Protein AF-L7JYZ4-F1 (afdb_monomer_lite)

Structure (mmCIF, N/CA/C/O backbone):
data_AF-L7JYZ4-F1
#
_entry.id   AF-L7JYZ4-F1
#
loop_
_atom_site.group_PDB
_atom_site.id
_atom_site.type_symbol
_atom_site.label_atom_id
_atom_site.label_alt_id
_atom_site.label_comp_id
_atom_site.label_asym_id
_atom_site.label_entity_id
_atom_site.label_seq_id
_atom_site.pdbx_PDB_ins_code
_atom_site.Cartn_x
_atom_site.Cartn_y
_atom_site.Cartn_z
_atom_site.occupancy
_atom_site.B_iso_or_equiv
_atom_site.auth_seq_id
_atom_site.auth_comp_id
_atom_site.auth_asym_id
_atom_site.auth_atom_id
_atom_site.pdbx_PDB_model_num
ATOM 1 N N . MET A 1 1 ? 35.054 7.954 -47.594 1.00 38.25 1 MET A N 1
ATOM 2 C CA . MET A 1 1 ? 33.651 7.905 -47.131 1.00 38.25 1 MET A CA 1
ATOM 3 C C . MET A 1 1 ? 33.569 6.946 -45.942 1.00 38.25 1 MET A C 1
ATOM 5 O O . MET A 1 1 ? 32.974 5.885 -46.012 1.00 38.25 1 MET A O 1
ATOM 9 N N . ILE A 1 2 ? 34.299 7.275 -44.877 1.00 41.09 2 ILE A N 1
ATOM 10 C CA . ILE A 1 2 ? 34.438 6.485 -43.649 1.00 41.09 2 ILE A CA 1
ATOM 11 C C . ILE A 1 2 ? 34.259 7.532 -42.555 1.00 41.09 2 ILE A C 1
ATOM 13 O O . ILE A 1 2 ? 35.159 8.353 -42.428 1.00 41.09 2 ILE A O 1
ATOM 17 N N . SER A 1 3 ? 33.086 7.596 -41.907 1.00 40.44 3 SER A N 1
ATOM 18 C CA . SER A 1 3 ? 32.804 8.327 -40.642 1.00 40.44 3 SER A CA 1
ATOM 19 C C . SER A 1 3 ? 31.303 8.673 -40.456 1.00 40.44 3 SER A C 1
ATOM 21 O O . SER A 1 3 ? 30.973 9.756 -39.982 1.00 40.44 3 SER A O 1
ATOM 23 N N . GLU A 1 4 ? 30.361 7.786 -40.793 1.00 40.69 4 GLU A N 1
ATOM 24 C CA . GLU A 1 4 ? 28.953 7.958 -40.349 1.00 40.69 4 GLU A CA 1
ATOM 25 C C . GLU A 1 4 ? 28.482 6.867 -39.376 1.00 40.69 4 GLU A C 1
ATOM 27 O O . GLU A 1 4 ? 27.467 7.034 -38.708 1.00 40.69 4 GLU A O 1
ATOM 32 N N . LEU A 1 5 ? 29.240 5.774 -39.223 1.00 40.31 5 LEU A N 1
ATOM 33 C CA . LEU A 1 5 ? 28.735 4.556 -38.575 1.00 40.31 5 LEU A CA 1
ATOM 34 C C . LEU A 1 5 ? 29.234 4.281 -37.153 1.00 40.31 5 LEU A C 1
ATOM 36 O O . LEU A 1 5 ? 28.748 3.345 -36.536 1.00 40.31 5 LEU A O 1
ATOM 40 N N . ASN A 1 6 ? 30.140 5.078 -36.582 1.00 43.06 6 ASN A N 1
ATOM 41 C CA . ASN A 1 6 ? 30.671 4.782 -35.248 1.00 43.06 6 ASN A CA 1
ATOM 42 C C . ASN A 1 6 ? 30.600 5.975 -34.311 1.00 43.06 6 ASN A C 1
ATOM 44 O O . ASN A 1 6 ? 31.590 6.654 -34.060 1.00 43.06 6 ASN A O 1
ATOM 48 N N . ASN A 1 7 ? 29.431 6.169 -33.708 1.00 50.78 7 ASN A N 1
ATOM 49 C CA . ASN A 1 7 ? 29.342 6.929 -32.470 1.00 50.78 7 ASN A CA 1
ATOM 50 C C . ASN A 1 7 ? 29.234 5.952 -31.288 1.00 50.78 7 ASN A C 1
ATOM 52 O O . ASN A 1 7 ? 28.203 5.868 -30.624 1.00 50.78 7 ASN A O 1
ATOM 56 N N . TRP A 1 8 ? 30.312 5.189 -31.043 1.00 50.12 8 TRP A N 1
ATOM 57 C CA . TRP A 1 8 ? 30.427 4.240 -29.913 1.00 50.12 8 TRP A CA 1
ATOM 58 C C . TRP A 1 8 ? 30.253 4.936 -28.559 1.00 50.12 8 TRP A C 1
ATOM 60 O O . TRP A 1 8 ? 29.928 4.299 -27.564 1.00 50.12 8 TRP A O 1
ATOM 70 N N . GLN A 1 9 ? 30.457 6.255 -28.532 1.00 51.53 9 GLN A N 1
ATOM 71 C CA . GLN A 1 9 ? 30.245 7.104 -27.366 1.00 51.53 9 GLN A CA 1
ATOM 72 C C . GLN A 1 9 ? 28.768 7.458 -27.132 1.00 51.53 9 GLN A C 1
ATOM 74 O O . GLN A 1 9 ? 28.415 7.784 -26.005 1.00 51.53 9 GLN A O 1
ATOM 79 N N . LYS A 1 10 ? 27.904 7.406 -28.161 1.00 56.78 10 LYS A N 1
ATOM 80 C CA . LYS A 1 10 ? 26.485 7.794 -28.043 1.00 56.78 10 LYS A CA 1
ATOM 81 C C . LYS A 1 10 ? 25.537 6.613 -27.864 1.00 56.78 10 LYS A C 1
ATOM 83 O O . LYS A 1 10 ? 24.604 6.726 -27.078 1.00 56.78 10 LYS A O 1
ATOM 88 N N . ASN A 1 11 ? 25.765 5.500 -28.565 1.00 60.09 11 ASN A N 1
ATOM 89 C CA . ASN A 1 11 ? 24.830 4.372 -28.576 1.00 60.09 11 ASN A CA 1
ATOM 90 C C . ASN A 1 11 ? 25.543 3.073 -28.186 1.00 60.09 11 ASN A C 1
ATOM 92 O O . ASN A 1 11 ? 26.508 2.661 -28.830 1.00 60.09 11 ASN A O 1
ATOM 96 N N . LYS A 1 12 ? 25.056 2.416 -27.128 1.00 67.50 12 LYS A N 1
ATOM 97 C CA . LYS A 1 12 ? 25.616 1.159 -26.621 1.00 67.50 12 LYS A CA 1
ATOM 98 C C . LYS A 1 12 ? 25.224 0.009 -27.553 1.00 67.50 12 LYS A C 1
ATOM 100 O O . LYS A 1 12 ? 24.040 -0.291 -27.701 1.00 67.50 12 LYS A O 1
ATOM 105 N N . ILE A 1 13 ? 26.216 -0.631 -28.169 1.00 73.62 13 ILE A N 1
ATOM 106 C CA . ILE A 1 13 ? 26.021 -1.819 -29.013 1.00 73.62 13 ILE A CA 1
ATOM 107 C C . ILE A 1 13 ? 26.028 -3.061 -28.118 1.00 73.62 13 ILE A C 1
ATOM 109 O O . ILE A 1 13 ? 26.929 -3.239 -27.296 1.00 73.62 13 ILE A O 1
ATOM 113 N N . ILE A 1 14 ? 25.019 -3.919 -28.263 1.00 74.44 14 ILE A N 1
ATOM 114 C CA . ILE A 1 14 ? 24.828 -5.110 -27.434 1.00 74.44 14 ILE A CA 1
ATOM 115 C C . ILE A 1 14 ? 24.576 -6.314 -28.347 1.00 74.44 14 ILE A C 1
ATOM 117 O O . ILE A 1 14 ? 23.781 -6.253 -29.282 1.00 74.44 14 ILE A O 1
ATOM 121 N N . HIS A 1 15 ? 25.279 -7.415 -28.082 1.00 74.50 15 HIS A N 1
ATOM 122 C CA . HIS A 1 15 ? 25.044 -8.693 -28.754 1.00 74.50 15 HIS A CA 1
ATOM 123 C C . HIS A 1 15 ? 23.799 -9.379 -28.179 1.00 74.50 15 HIS A C 1
ATOM 125 O O . HIS A 1 15 ? 23.615 -9.367 -26.959 1.00 74.50 15 HIS A O 1
ATOM 131 N N . LYS A 1 16 ? 23.003 -10.042 -29.024 1.00 75.44 16 LYS A N 1
ATOM 132 C CA . LYS A 1 16 ? 21.735 -10.699 -28.664 1.00 75.44 16 LYS A CA 1
ATOM 133 C C . LYS A 1 16 ? 21.820 -11.571 -27.408 1.00 75.44 16 LYS A C 1
ATOM 135 O O . LYS A 1 16 ? 20.969 -11.464 -26.534 1.00 75.44 16 LYS A O 1
ATOM 140 N N . SER A 1 17 ? 22.878 -12.373 -27.264 1.00 75.56 17 SER A N 1
ATOM 141 C CA . SER A 1 17 ? 23.062 -13.266 -26.101 1.00 75.56 17 SER A CA 1
ATOM 142 C C . SER A 1 17 ? 23.194 -12.553 -24.749 1.00 75.56 17 SER A C 1
ATOM 144 O O . SER A 1 17 ? 23.070 -13.192 -23.709 1.00 75.56 17 SER A O 1
ATOM 146 N N . LYS A 1 18 ? 23.461 -11.241 -24.743 1.00 75.00 18 LYS A N 1
ATOM 147 C CA . LYS A 1 18 ? 23.559 -10.415 -23.532 1.00 75.00 18 LYS A CA 1
ATOM 148 C C . LYS A 1 18 ? 22.274 -9.635 -23.238 1.00 75.00 18 LYS A C 1
ATOM 150 O O . LYS A 1 18 ? 22.252 -8.865 -22.281 1.00 75.00 18 LYS A O 1
ATOM 155 N N . ILE A 1 19 ? 21.233 -9.792 -24.057 1.00 79.12 19 ILE A N 1
ATOM 156 C CA . ILE A 1 19 ? 19.967 -9.075 -23.916 1.00 79.12 19 ILE A CA 1
ATOM 157 C C . ILE A 1 19 ? 18.952 -10.003 -23.251 1.00 79.12 19 ILE A C 1
ATOM 159 O O . ILE A 1 19 ? 18.386 -10.884 -23.889 1.00 79.12 19 ILE A O 1
ATOM 163 N N . THR A 1 20 ? 18.709 -9.794 -21.960 1.00 78.38 20 THR A N 1
ATOM 164 C CA . THR A 1 20 ? 17.792 -10.634 -21.175 1.00 78.38 20 THR A CA 1
ATOM 165 C C . THR A 1 20 ? 16.326 -10.429 -21.563 1.00 78.38 20 THR A C 1
ATOM 167 O O . THR A 1 20 ? 15.551 -11.376 -21.564 1.00 78.38 20 THR A O 1
ATOM 170 N N . ALA A 1 21 ? 15.940 -9.196 -21.907 1.00 79.06 21 ALA A N 1
ATOM 171 C CA . ALA A 1 21 ? 14.574 -8.820 -22.280 1.00 79.06 21 ALA A CA 1
ATOM 172 C C . ALA A 1 21 ? 14.470 -8.508 -23.785 1.00 79.06 21 ALA A C 1
ATOM 174 O O . ALA A 1 21 ? 13.991 -7.446 -24.171 1.00 79.06 21 ALA A O 1
ATOM 175 N N . PHE A 1 22 ? 14.999 -9.398 -24.630 1.00 80.19 22 PHE A N 1
ATOM 176 C CA . PHE A 1 22 ? 15.175 -9.145 -26.063 1.00 80.19 22 PHE A CA 1
ATOM 177 C C . PHE A 1 22 ? 13.865 -8.819 -26.789 1.00 80.19 22 PHE A C 1
ATOM 179 O O . PHE A 1 22 ? 13.777 -7.762 -27.411 1.00 80.19 22 PHE A O 1
ATOM 186 N N . ASP A 1 23 ? 12.853 -9.677 -26.653 1.00 81.38 23 ASP A N 1
ATOM 187 C CA . ASP A 1 23 ? 11.580 -9.524 -27.365 1.00 81.38 23 ASP A CA 1
ATOM 188 C C . ASP A 1 23 ? 10.885 -8.213 -26.974 1.00 81.38 23 ASP A C 1
ATOM 190 O O . ASP A 1 23 ? 10.546 -7.405 -27.834 1.00 81.38 23 ASP A O 1
ATOM 194 N N . PHE A 1 24 ? 10.825 -7.918 -25.670 1.00 81.25 24 PHE A N 1
ATOM 195 C CA . PHE A 1 24 ? 10.247 -6.675 -25.150 1.00 81.25 24 PHE A CA 1
ATOM 196 C C . PHE A 1 24 ? 10.948 -5.423 -25.691 1.00 81.25 24 PHE A C 1
ATOM 198 O O . PHE A 1 24 ? 10.300 -4.443 -26.057 1.00 81.25 24 PHE A O 1
ATOM 205 N N . LEU A 1 25 ? 12.283 -5.425 -25.727 1.00 81.69 25 LEU A N 1
ATOM 206 C CA . LEU A 1 25 ? 13.046 -4.274 -26.206 1.00 81.69 25 LEU A CA 1
ATOM 207 C C . LEU A 1 25 ? 12.897 -4.079 -27.720 1.00 81.69 25 LEU A C 1
ATOM 209 O O . LEU A 1 25 ? 12.935 -2.940 -28.189 1.00 81.69 25 LEU A O 1
ATOM 213 N N . LEU A 1 26 ? 12.747 -5.166 -28.480 1.00 83.69 26 LEU A N 1
ATOM 214 C CA . LEU A 1 26 ? 12.572 -5.118 -29.928 1.00 83.69 26 LEU A CA 1
ATOM 215 C C . LEU A 1 26 ? 11.166 -4.633 -30.307 1.00 83.69 26 LEU A C 1
ATOM 217 O O . LEU A 1 26 ? 11.037 -3.740 -31.145 1.00 83.69 26 LEU A O 1
ATOM 221 N N . GLU A 1 27 ? 10.135 -5.174 -29.655 1.00 84.25 27 GLU A N 1
ATOM 222 C CA . GLU A 1 27 ? 8.729 -4.800 -29.856 1.00 84.25 27 GLU A CA 1
ATOM 223 C C . GLU A 1 27 ? 8.477 -3.322 -29.545 1.00 84.25 27 GLU A C 1
ATOM 225 O O . GLU A 1 27 ? 7.775 -2.643 -30.288 1.00 84.25 27 GLU A O 1
ATOM 230 N N . ASN A 1 28 ? 9.116 -2.795 -28.497 1.00 82.25 28 ASN A N 1
ATOM 231 C CA . ASN A 1 28 ? 8.988 -1.392 -28.096 1.00 82.25 28 ASN A CA 1
ATOM 232 C C . ASN A 1 28 ? 10.010 -0.461 -28.774 1.00 82.25 28 ASN A C 1
ATOM 234 O O . ASN A 1 28 ? 10.184 0.683 -28.357 1.00 82.25 28 ASN A O 1
ATOM 238 N N . HIS A 1 29 ? 10.709 -0.941 -29.809 1.00 81.94 29 HIS A N 1
ATOM 239 C CA . HIS A 1 29 ? 11.689 -0.179 -30.593 1.00 81.94 29 HIS A CA 1
ATOM 240 C C . HIS A 1 29 ? 12.839 0.452 -29.775 1.00 81.94 29 HIS A C 1
ATOM 242 O O . HIS A 1 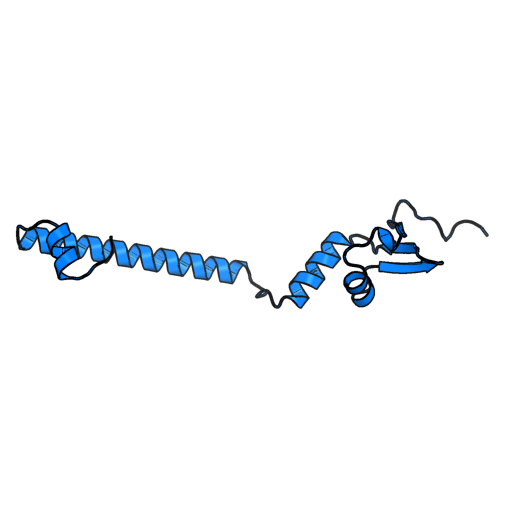29 ? 13.468 1.418 -30.220 1.00 81.94 29 HIS A O 1
ATOM 248 N N . LEU A 1 30 ? 13.146 -0.113 -28.601 1.00 79.25 30 LEU A N 1
ATOM 249 C CA . LEU A 1 30 ? 14.211 0.324 -27.686 1.00 79.25 30 LEU A CA 1
ATOM 250 C C . LEU A 1 30 ? 15.594 -0.206 -28.093 1.00 79.25 30 LEU A C 1
ATOM 252 O O . LEU A 1 30 ? 16.622 0.387 -27.753 1.00 79.25 30 LEU A O 1
ATOM 256 N N . ILE A 1 31 ? 15.621 -1.302 -28.852 1.00 82.88 31 ILE A N 1
ATOM 257 C CA . ILE A 1 31 ? 16.801 -1.794 -29.563 1.00 82.88 31 ILE A CA 1
ATOM 258 C C . ILE A 1 31 ? 16.505 -1.886 -31.056 1.00 82.88 31 ILE A C 1
ATOM 260 O O . ILE A 1 31 ? 15.383 -2.172 -31.470 1.00 82.88 31 ILE A O 1
ATOM 264 N N . LYS A 1 32 ? 17.525 -1.657 -31.878 1.00 81.06 32 LYS A N 1
ATOM 265 C CA . LYS A 1 32 ? 17.411 -1.723 -33.335 1.00 81.06 32 LYS A CA 1
ATOM 266 C C . LYS A 1 32 ? 18.516 -2.596 -33.907 1.00 81.06 32 LYS A C 1
ATOM 268 O O . LYS A 1 32 ? 19.669 -2.510 -33.482 1.00 81.06 32 LYS A O 1
ATOM 273 N N . HIS A 1 33 ? 18.133 -3.465 -34.837 1.00 79.44 33 HIS A N 1
ATOM 274 C CA . HIS A 1 33 ? 19.044 -4.395 -35.499 1.00 79.44 33 HIS A CA 1
ATOM 275 C C . HIS A 1 33 ? 20.061 -3.630 -36.355 1.00 79.44 33 HIS A C 1
ATOM 277 O O . HIS A 1 33 ? 19.707 -2.637 -36.993 1.00 79.44 33 HIS A O 1
ATOM 283 N N . ILE A 1 34 ? 21.322 -4.064 -36.308 1.00 75.81 34 ILE A N 1
ATOM 284 C CA . ILE A 1 34 ? 22.398 -3.534 -37.155 1.00 75.81 34 ILE A CA 1
ATOM 285 C C . ILE A 1 34 ? 22.760 -4.576 -38.210 1.00 75.81 34 ILE A C 1
ATOM 287 O O . ILE A 1 34 ? 22.516 -4.369 -39.393 1.00 75.81 34 ILE A O 1
ATOM 291 N N . ASP A 1 35 ? 23.379 -5.671 -37.766 1.00 69.50 35 ASP A N 1
ATOM 292 C CA . ASP A 1 35 ? 23.863 -6.759 -38.609 1.00 69.50 35 ASP A CA 1
ATOM 293 C C . ASP A 1 35 ? 24.097 -8.008 -37.747 1.00 69.50 35 ASP A C 1
ATOM 295 O O . ASP A 1 35 ? 24.436 -7.904 -36.560 1.00 69.50 35 ASP A O 1
ATOM 299 N N . MET A 1 36 ? 23.917 -9.187 -38.341 1.00 79.06 36 MET A N 1
ATOM 300 C CA . MET A 1 36 ? 24.017 -10.488 -37.672 1.00 79.06 36 MET A CA 1
ATOM 301 C C . MET A 1 36 ? 23.198 -10.507 -36.362 1.00 79.06 36 MET A C 1
ATOM 303 O O . MET A 1 36 ? 21.988 -10.275 -36.386 1.00 79.06 36 MET A O 1
ATOM 307 N N . ASP A 1 37 ? 23.856 -10.736 -35.220 1.00 79.62 37 ASP A N 1
ATOM 308 C CA . ASP A 1 37 ? 23.268 -10.783 -33.874 1.00 79.62 37 ASP A CA 1
ATOM 309 C C . ASP A 1 37 ? 23.561 -9.522 -33.029 1.00 79.62 37 ASP A C 1
ATOM 311 O O . ASP A 1 37 ? 23.482 -9.553 -31.795 1.00 79.62 37 ASP A O 1
ATOM 315 N N . TYR A 1 38 ? 23.907 -8.396 -33.662 1.00 75.81 38 TYR A N 1
ATOM 316 C CA . TYR A 1 38 ? 24.207 -7.134 -32.976 1.00 75.81 38 TYR A CA 1
ATOM 317 C C . TYR A 1 38 ? 23.086 -6.101 -33.112 1.00 75.81 38 TYR A C 1
ATOM 319 O O . TYR A 1 38 ? 22.521 -5.882 -34.185 1.00 75.81 38 TYR A O 1
ATOM 327 N N . TYR A 1 39 ? 22.811 -5.420 -31.998 1.00 81.19 39 TYR A N 1
ATOM 328 C CA . TYR A 1 39 ? 21.758 -4.417 -31.870 1.00 81.19 39 TYR A CA 1
ATOM 329 C C . TYR A 1 39 ? 22.326 -3.138 -31.245 1.00 81.19 39 TYR A C 1
ATOM 331 O O . TYR A 1 39 ? 23.188 -3.214 -30.364 1.00 81.19 39 TYR A O 1
ATOM 339 N N . TYR A 1 40 ? 21.835 -1.964 -31.656 1.00 80.25 40 TYR A N 1
ATOM 340 C CA . TYR A 1 40 ? 22.079 -0.722 -30.916 1.00 80.25 40 TYR A CA 1
ATOM 341 C C . TYR A 1 40 ? 20.914 -0.401 -29.989 1.00 80.25 40 TYR A C 1
ATOM 343 O O . TYR A 1 40 ? 19.751 -0.480 -30.385 1.00 80.25 40 TYR A O 1
ATOM 351 N N . ALA A 1 41 ? 21.243 -0.009 -28.760 1.00 78.19 41 ALA A N 1
ATOM 352 C CA . ALA A 1 41 ? 20.298 0.582 -27.826 1.00 78.19 41 ALA A CA 1
ATOM 353 C C . ALA A 1 41 ? 20.042 2.053 -28.181 1.00 78.19 41 ALA A C 1
ATOM 355 O O . ALA A 1 41 ? 20.972 2.790 -28.526 1.00 78.19 41 ALA A O 1
ATOM 356 N N . VAL A 1 42 ? 18.785 2.479 -28.068 1.00 78.81 42 VAL A N 1
ATOM 357 C CA . VAL A 1 42 ? 18.404 3.897 -28.128 1.00 78.81 42 VAL A CA 1
ATOM 358 C C . VAL A 1 42 ? 19.062 4.653 -26.953 1.00 78.81 4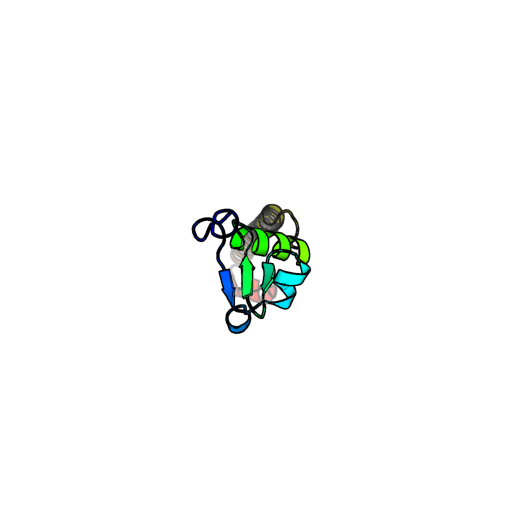2 VAL A C 1
ATOM 360 O O . VAL A 1 42 ? 19.281 4.056 -25.893 1.00 78.81 42 VAL A O 1
ATOM 363 N N . PRO A 1 43 ? 19.406 5.948 -27.104 1.00 74.56 43 PRO A N 1
ATOM 364 C CA . PRO A 1 43 ? 19.865 6.764 -25.984 1.00 74.56 43 PRO A CA 1
ATOM 365 C C . PRO A 1 43 ? 18.891 6.704 -24.805 1.00 74.56 43 PRO A C 1
ATOM 367 O O . PRO A 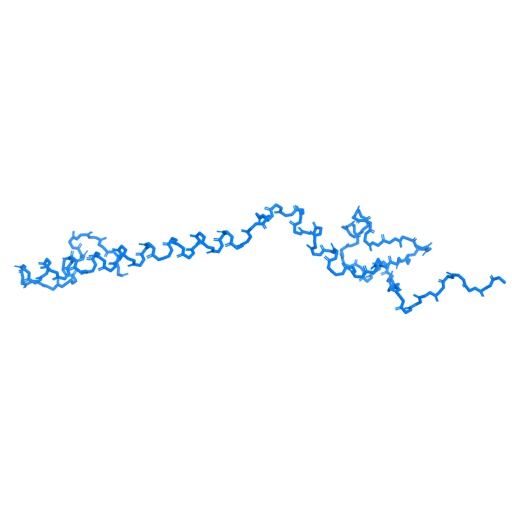1 43 ? 17.681 6.777 -25.001 1.00 74.56 43 PRO A O 1
ATOM 370 N N . ASP A 1 44 ? 19.424 6.607 -23.588 1.00 76.38 44 ASP A N 1
ATOM 371 C CA . ASP A 1 44 ? 18.625 6.549 -22.356 1.00 76.38 44 ASP A CA 1
ATOM 372 C C . ASP A 1 44 ? 17.632 5.363 -22.295 1.00 76.38 44 ASP A C 1
ATOM 374 O O . ASP A 1 44 ? 16.494 5.475 -21.833 1.00 76.38 44 ASP A O 1
ATOM 378 N N . ILE A 1 45 ? 18.072 4.196 -22.787 1.00 78.38 45 ILE A N 1
ATOM 379 C CA . ILE A 1 45 ? 17.277 2.958 -22.836 1.00 78.38 45 ILE A CA 1
ATOM 380 C C . ILE A 1 45 ? 16.688 2.549 -21.479 1.00 78.38 45 ILE A C 1
ATOM 382 O O . ILE A 1 45 ? 15.601 1.986 -21.452 1.00 78.38 45 ILE A O 1
ATOM 386 N N . GLU A 1 46 ? 17.368 2.826 -20.363 1.00 72.69 46 GLU A N 1
ATOM 387 C CA . GLU A 1 46 ? 16.882 2.466 -19.024 1.00 72.69 46 GLU A CA 1
ATOM 388 C C . GLU A 1 46 ? 15.621 3.252 -18.661 1.00 72.69 46 GLU A C 1
ATOM 390 O O . GLU A 1 46 ? 14.603 2.648 -18.322 1.00 72.69 46 GLU A O 1
ATOM 395 N N . ASN A 1 47 ? 15.636 4.579 -18.813 1.00 74.81 47 ASN A N 1
ATOM 396 C CA . ASN A 1 47 ? 14.453 5.395 -18.545 1.00 74.81 47 ASN A CA 1
ATOM 397 C C . ASN A 1 47 ? 13.310 5.066 -19.507 1.00 74.81 47 ASN A C 1
ATOM 399 O O . ASN A 1 47 ? 12.161 4.965 -19.078 1.00 74.81 47 ASN A O 1
ATOM 403 N N . GLN A 1 48 ? 13.604 4.853 -20.794 1.00 78.06 48 GLN A N 1
ATOM 404 C CA . GLN A 1 48 ? 12.574 4.480 -21.768 1.00 78.06 48 GLN A CA 1
ATOM 405 C C . GLN A 1 48 ? 11.983 3.096 -21.473 1.00 78.06 48 GLN A C 1
ATOM 407 O O . GLN A 1 48 ? 10.768 2.924 -21.553 1.00 78.06 48 GLN A O 1
ATOM 412 N N . PHE A 1 49 ? 12.810 2.133 -21.057 1.00 82.62 49 PHE A N 1
ATOM 413 C CA . PHE A 1 49 ? 12.355 0.817 -20.618 1.00 82.62 49 PHE A CA 1
ATOM 414 C C . PHE A 1 49 ? 11.401 0.929 -19.430 1.00 82.62 49 PHE A C 1
ATOM 416 O O . PHE A 1 49 ? 10.315 0.354 -19.472 1.00 82.62 49 PHE A O 1
ATOM 423 N N . TYR A 1 50 ? 11.766 1.684 -18.389 1.00 76.56 50 TYR A N 1
ATOM 424 C CA . TYR A 1 50 ? 10.895 1.855 -17.226 1.00 76.56 50 TYR A CA 1
ATOM 425 C C . TYR A 1 50 ? 9.616 2.612 -17.566 1.00 76.56 50 TYR A C 1
ATOM 427 O O . TYR A 1 50 ? 8.555 2.211 -17.103 1.00 76.56 50 TYR A O 1
ATOM 435 N N . LYS A 1 51 ? 9.685 3.639 -18.415 1.00 79.38 51 LYS A N 1
ATOM 436 C CA . LYS A 1 51 ? 8.506 4.390 -18.856 1.00 79.38 51 LYS A CA 1
ATOM 437 C C . LYS A 1 51 ? 7.491 3.488 -19.562 1.00 79.38 51 LYS A C 1
ATOM 439 O O . LYS A 1 51 ? 6.352 3.396 -19.118 1.00 79.38 51 LYS A O 1
ATOM 444 N N . VAL A 1 52 ? 7.927 2.764 -20.591 1.00 81.62 52 VAL A N 1
ATOM 445 C CA . VAL A 1 52 ? 7.067 1.844 -21.352 1.00 81.62 52 VAL A CA 1
ATOM 446 C C . VAL A 1 52 ? 6.554 0.712 -20.463 1.00 81.62 52 VAL A C 1
ATOM 448 O O . VAL A 1 52 ? 5.399 0.306 -20.557 1.00 81.62 52 VAL A O 1
ATOM 451 N N . LYS A 1 53 ? 7.388 0.213 -19.546 1.00 78.94 53 LYS A N 1
ATOM 452 C CA . LYS A 1 53 ? 6.977 -0.818 -18.593 1.00 78.94 53 LYS A CA 1
ATOM 453 C C . LYS A 1 53 ? 5.901 -0.309 -17.630 1.00 78.94 53 LYS A C 1
ATOM 455 O O . LYS A 1 53 ? 4.929 -1.025 -17.408 1.00 78.94 53 LYS A O 1
ATOM 460 N N . CYS A 1 54 ? 6.024 0.913 -17.114 1.00 70.88 54 CYS A N 1
ATOM 461 C CA . CYS A 1 54 ? 4.994 1.553 -16.294 1.00 70.88 54 CYS A CA 1
ATOM 462 C C . CYS A 1 54 ? 3.682 1.739 -17.068 1.00 70.88 54 CYS A C 1
ATOM 464 O O . CYS A 1 54 ? 2.631 1.362 -16.555 1.00 70.88 54 CYS A O 1
ATOM 466 N N . GLU A 1 55 ? 3.755 2.228 -18.311 1.00 73.69 55 GLU A N 1
ATOM 467 C CA . GLU A 1 55 ? 2.601 2.379 -19.211 1.00 73.69 55 GLU A CA 1
ATOM 468 C C . GLU A 1 55 ? 1.917 1.024 -19.484 1.00 73.69 55 GLU A C 1
ATOM 470 O O . GLU A 1 55 ? 0.697 0.909 -19.408 1.00 73.69 55 GLU A O 1
ATOM 475 N N . SER A 1 56 ? 2.696 -0.039 -19.716 1.00 71.56 56 SER A N 1
ATOM 476 C CA . SER A 1 56 ? 2.177 -1.394 -19.964 1.00 71.56 56 SER A CA 1
ATOM 477 C C . SER A 1 56 ? 1.534 -2.053 -18.739 1.00 71.56 56 SER A C 1
ATOM 479 O O . SER A 1 56 ? 0.721 -2.966 -18.878 1.00 71.56 56 SER A O 1
ATOM 481 N N . MET A 1 57 ? 1.903 -1.617 -17.531 1.00 68.88 57 MET A N 1
ATOM 482 C CA . MET A 1 57 ? 1.469 -2.242 -16.283 1.00 68.88 57 MET A CA 1
ATOM 483 C C . MET A 1 57 ? 0.154 -1.682 -15.736 1.00 68.88 57 MET A C 1
ATOM 485 O O . MET A 1 57 ? -0.278 -2.156 -14.686 1.00 68.88 57 MET A O 1
ATOM 489 N N . ASN A 1 58 ? -0.500 -0.718 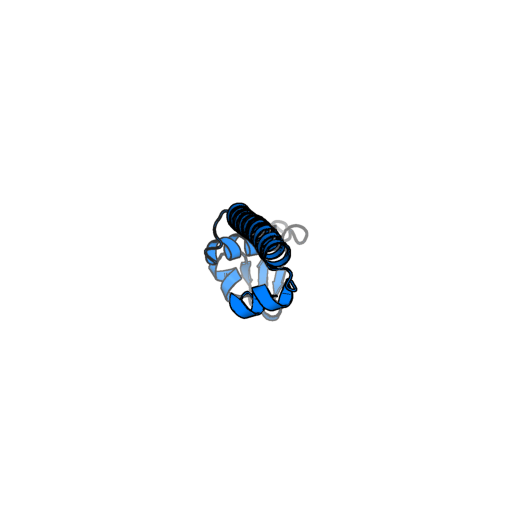-16.407 1.00 60.69 58 ASN A N 1
ATOM 490 C CA . ASN A 1 58 ? -1.683 -0.030 -15.862 1.00 60.69 58 ASN A CA 1
ATOM 491 C C . ASN A 1 58 ? -1.457 0.384 -14.394 1.00 60.69 58 ASN A C 1
ATOM 493 O O . ASN A 1 58 ? -2.366 0.324 -13.559 1.00 60.69 58 ASN A O 1
ATOM 497 N N . MET A 1 59 ? -0.215 0.755 -14.054 1.00 58.69 59 MET A N 1
ATOM 498 C CA . MET A 1 59 ? 0.046 1.412 -12.783 1.00 58.69 59 MET A CA 1
ATOM 499 C C . MET A 1 59 ? -0.858 2.641 -12.780 1.00 58.69 59 MET A C 1
ATOM 501 O O . MET A 1 59 ? -0.819 3.387 -13.759 1.00 58.69 59 MET A O 1
ATOM 505 N N . PRO A 1 60 ? -1.713 2.837 -11.761 1.00 57.19 60 PRO A N 1
ATOM 506 C CA . PRO A 1 60 ? -2.495 4.057 -11.693 1.00 57.19 60 PRO A CA 1
ATOM 507 C C . PRO A 1 60 ? -1.518 5.225 -11.828 1.00 57.19 60 PRO A C 1
ATOM 509 O O . PRO A 1 60 ? -0.536 5.273 -11.084 1.00 57.19 60 PRO A O 1
ATOM 512 N N . ASP A 1 61 ? -1.779 6.118 -12.791 1.00 58.47 61 ASP A N 1
ATOM 513 C CA . ASP A 1 61 ? -0.915 7.256 -13.162 1.00 58.47 61 ASP A CA 1
ATOM 514 C C . ASP A 1 61 ? -0.490 8.107 -11.955 1.00 58.47 61 ASP A C 1
ATOM 516 O O . ASP A 1 61 ? 0.476 8.864 -12.008 1.00 58.47 61 ASP A O 1
ATOM 520 N N . ASP A 1 62 ? -1.202 7.955 -10.843 1.00 69.19 62 ASP A N 1
ATOM 521 C CA . ASP A 1 62 ? -0.991 8.673 -9.611 1.00 69.19 62 ASP A CA 1
ATOM 522 C C . ASP A 1 62 ? -0.679 7.704 -8.451 1.00 69.19 62 ASP A C 1
ATOM 524 O O . ASP A 1 62 ? -1.499 7.424 -7.570 1.00 69.19 62 ASP A O 1
ATOM 528 N N . VAL A 1 63 ? 0.548 7.167 -8.448 1.00 76.00 63 VAL A N 1
ATOM 529 C CA . VAL A 1 63 ? 1.132 6.462 -7.287 1.00 76.00 63 VAL A CA 1
ATOM 530 C C . VAL A 1 63 ? 0.994 7.319 -6.025 1.00 76.00 63 VAL A C 1
ATOM 532 O O . VAL A 1 63 ? 0.734 6.800 -4.938 1.00 76.00 63 VAL A O 1
ATOM 535 N N . GLU A 1 64 ? 1.100 8.641 -6.166 1.00 81.25 64 GLU A N 1
ATOM 536 C CA . GLU A 1 64 ? 0.890 9.591 -5.083 1.00 81.25 64 GLU A CA 1
ATOM 537 C C . GLU A 1 64 ? -0.565 9.566 -4.574 1.00 81.25 64 GLU A C 1
ATOM 539 O O . GLU A 1 64 ? -0.768 9.554 -3.360 1.00 81.25 64 GLU A O 1
ATOM 544 N N . ALA A 1 65 ? -1.584 9.448 -5.430 1.00 82.44 65 ALA A N 1
ATOM 545 C CA . ALA A 1 65 ? -2.976 9.256 -5.012 1.00 82.44 65 ALA A CA 1
ATOM 546 C C . ALA A 1 65 ? -3.191 7.926 -4.285 1.00 82.44 65 ALA A C 1
ATOM 548 O O . ALA A 1 65 ? -3.926 7.887 -3.292 1.00 82.44 65 ALA A O 1
ATOM 549 N N . VAL A 1 66 ? -2.546 6.841 -4.725 1.00 85.12 66 VAL A N 1
ATOM 550 C CA . VAL A 1 66 ? -2.614 5.546 -4.027 1.00 85.12 66 VAL A CA 1
ATOM 551 C C . VAL A 1 66 ? -2.017 5.665 -2.627 1.00 85.12 66 VAL A C 1
ATOM 553 O O . VAL A 1 66 ? -2.661 5.280 -1.646 1.00 85.12 66 VAL A O 1
ATOM 556 N N . VAL A 1 67 ? -0.827 6.260 -2.518 1.00 86.19 67 VAL A N 1
ATOM 557 C CA . VAL A 1 67 ? -0.144 6.491 -1.239 1.00 86.19 67 VAL A CA 1
ATOM 558 C C . VAL A 1 67 ? -0.965 7.419 -0.342 1.00 86.19 67 VAL A C 1
ATOM 560 O O . VAL A 1 67 ? -1.193 7.095 0.822 1.00 86.19 67 VAL A O 1
ATOM 563 N N . LYS A 1 68 ? -1.499 8.526 -0.869 1.00 88.69 68 LYS A N 1
ATOM 564 C CA . LYS A 1 68 ? -2.377 9.442 -0.122 1.00 88.69 68 LYS A CA 1
ATOM 565 C C . LYS A 1 68 ? -3.636 8.748 0.381 1.00 88.69 68 LYS A C 1
ATOM 567 O O . LYS A 1 68 ? -4.030 8.948 1.529 1.00 88.69 68 LYS A O 1
ATOM 572 N N . ASN A 1 69 ? -4.273 7.917 -0.443 1.00 90.50 69 ASN A N 1
ATOM 573 C CA . ASN A 1 69 ? -5.459 7.176 -0.028 1.00 90.50 69 ASN A CA 1
ATOM 574 C C . ASN A 1 69 ? -5.130 6.148 1.062 1.00 90.50 69 ASN A C 1
ATOM 576 O O . ASN A 1 69 ? -5.916 5.978 1.994 1.00 90.50 69 ASN A O 1
ATOM 580 N N . PHE A 1 70 ? -3.972 5.492 0.972 1.00 92.31 70 PHE A N 1
ATOM 581 C CA . PHE A 1 70 ? -3.487 4.590 2.012 1.00 92.31 70 PHE A CA 1
ATOM 582 C C . PHE A 1 70 ? -3.237 5.330 3.333 1.00 92.31 70 PHE A C 1
ATOM 584 O O . PHE A 1 70 ? -3.786 4.931 4.358 1.00 92.31 70 PHE A O 1
ATOM 591 N N . ILE A 1 71 ? -2.505 6.451 3.299 1.00 92.94 71 ILE A N 1
ATOM 592 C CA . ILE A 1 71 ? -2.255 7.303 4.475 1.00 92.94 71 ILE A CA 1
ATOM 593 C C . ILE A 1 71 ? -3.576 7.750 5.104 1.00 92.94 71 ILE A C 1
ATOM 595 O O . ILE A 1 71 ? -3.751 7.649 6.315 1.00 92.94 71 ILE A O 1
ATOM 599 N N . ARG A 1 72 ? -4.543 8.186 4.289 1.00 95.94 72 ARG A N 1
ATOM 600 C CA . ARG A 1 72 ? -5.863 8.595 4.780 1.00 95.94 72 ARG A CA 1
ATOM 601 C C . ARG A 1 72 ? -6.575 7.459 5.511 1.00 95.94 72 ARG A C 1
ATOM 603 O O . ARG A 1 72 ? -7.066 7.674 6.611 1.00 95.94 72 ARG A O 1
ATOM 610 N N . LYS A 1 73 ? -6.619 6.258 4.924 1.00 97.06 73 LYS A N 1
ATOM 611 C CA . LYS A 1 73 ? -7.243 5.088 5.562 1.00 97.06 73 LYS A CA 1
ATOM 612 C C . LYS A 1 73 ? -6.561 4.727 6.881 1.00 97.06 73 LYS A C 1
ATOM 614 O O . LYS A 1 73 ? -7.256 4.415 7.841 1.00 97.06 73 LYS A O 1
ATOM 619 N N . LEU A 1 74 ? -5.230 4.790 6.927 1.00 96.50 74 LEU A N 1
ATOM 620 C CA . LEU A 1 74 ? -4.461 4.515 8.138 1.00 96.50 74 LEU A CA 1
ATOM 621 C C . LEU A 1 74 ? -4.759 5.538 9.242 1.00 96.50 74 LEU A C 1
ATOM 623 O O . LEU A 1 74 ? -4.989 5.148 10.381 1.00 96.50 74 LEU A O 1
ATOM 627 N N . ASN A 1 75 ? -4.829 6.825 8.899 1.00 96.38 75 ASN A N 1
ATOM 628 C CA . ASN A 1 75 ? -5.188 7.870 9.857 1.00 96.38 75 ASN A CA 1
ATOM 629 C C . ASN A 1 75 ? -6.608 7.673 10.391 1.00 96.38 75 ASN A C 1
ATOM 631 O O . ASN A 1 75 ? -6.801 7.672 11.600 1.00 96.38 75 ASN A O 1
ATOM 635 N N . THR A 1 76 ? -7.583 7.418 9.512 1.00 97.44 76 THR A N 1
ATOM 636 C CA . THR A 1 76 ? -8.964 7.137 9.931 1.00 97.44 76 THR A CA 1
ATOM 637 C C . THR A 1 76 ? -9.049 5.906 10.832 1.00 97.44 76 THR A C 1
ATOM 639 O O . THR A 1 76 ? -9.802 5.906 11.801 1.00 97.44 76 THR A O 1
ATOM 642 N N . TYR A 1 77 ? -8.277 4.857 10.538 1.00 96.62 77 TYR A N 1
ATOM 643 C CA . TYR A 1 77 ? -8.198 3.683 11.402 1.00 96.62 77 TYR A CA 1
ATOM 644 C C . TYR A 1 77 ? -7.642 4.034 12.787 1.00 96.62 77 TYR A C 1
ATOM 646 O O . TYR A 1 77 ? -8.241 3.647 13.786 1.00 96.62 77 TYR A O 1
ATOM 654 N N . ASN A 1 78 ? -6.539 4.784 12.852 1.00 94.88 78 ASN A N 1
ATOM 655 C CA . ASN A 1 78 ? -5.931 5.183 14.122 1.00 94.88 78 ASN A CA 1
ATOM 656 C C . ASN A 1 78 ? -6.886 6.048 14.954 1.00 94.88 78 ASN A C 1
ATOM 658 O O . ASN A 1 78 ? -7.106 5.750 16.121 1.00 94.88 78 ASN A O 1
ATOM 662 N N . GLU A 1 79 ? -7.524 7.048 14.339 1.00 97.12 79 GLU A N 1
ATOM 663 C CA . GLU A 1 79 ? -8.519 7.897 15.006 1.00 97.12 79 GLU A CA 1
ATOM 664 C C . GLU A 1 79 ? -9.680 7.070 15.573 1.00 97.12 79 GLU A C 1
ATOM 666 O O . G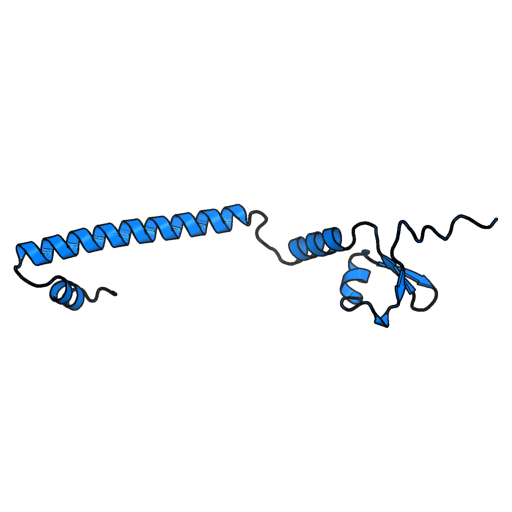LU A 1 79 ? -10.086 7.255 16.721 1.00 97.12 79 GLU A O 1
ATOM 671 N N . LEU A 1 80 ? -10.196 6.116 14.791 1.00 96.06 80 LEU A N 1
ATOM 672 C CA . LEU A 1 80 ? -11.275 5.242 15.239 1.00 96.06 80 LEU A CA 1
ATOM 673 C C . LEU A 1 80 ? -10.825 4.319 16.378 1.00 96.06 80 LEU A C 1
ATOM 675 O O . LEU A 1 80 ? -11.579 4.140 17.339 1.00 96.06 80 LEU A O 1
ATOM 679 N N . LYS A 1 81 ? -9.612 3.754 16.290 1.00 94.06 81 LYS A N 1
ATOM 680 C CA . LYS A 1 81 ? -9.033 2.931 17.357 1.00 94.06 81 LYS A CA 1
ATOM 681 C C . LYS A 1 81 ? -8.914 3.752 18.640 1.00 94.06 81 LYS A C 1
ATOM 683 O O . LYS A 1 81 ? -9.445 3.328 19.658 1.00 94.06 81 LYS A O 1
ATOM 688 N N . ASP A 1 82 ? -8.349 4.954 18.588 1.00 96.12 82 ASP A N 1
ATOM 689 C CA . ASP A 1 82 ? -8.166 5.822 19.760 1.00 96.12 82 ASP A CA 1
ATOM 690 C C . ASP A 1 82 ? -9.498 6.224 20.420 1.00 96.12 82 ASP A C 1
ATOM 692 O O . ASP A 1 82 ? -9.628 6.233 21.652 1.00 96.12 82 ASP A O 1
ATOM 696 N N . CYS A 1 83 ? -10.527 6.516 19.616 1.00 96.06 83 CYS A N 1
ATOM 697 C CA . CYS A 1 83 ? -11.881 6.734 20.125 1.00 96.06 83 CYS A CA 1
ATOM 698 C C . CYS A 1 83 ? -12.437 5.484 20.817 1.00 96.06 83 CYS A C 1
ATOM 700 O O . CYS A 1 83 ? -13.022 5.592 21.897 1.00 96.06 83 CYS A O 1
ATOM 702 N N . CYS A 1 84 ? -12.246 4.305 20.222 1.00 94.81 84 CYS A N 1
ATOM 703 C CA . CYS A 1 84 ? -12.668 3.038 20.808 1.00 94.81 84 CYS A CA 1
ATOM 704 C C . CYS A 1 84 ? -11.963 2.782 22.149 1.00 94.81 84 CYS A C 1
ATOM 706 O O . CYS A 1 84 ? -12.641 2.540 23.146 1.00 94.81 84 CYS A O 1
ATOM 708 N N . GLU A 1 85 ? -10.640 2.951 22.216 1.00 94.00 85 GLU A N 1
ATOM 709 C CA . GLU A 1 85 ? -9.858 2.805 23.452 1.00 94.00 85 GLU A CA 1
ATOM 710 C C . GLU A 1 85 ? -10.358 3.723 24.566 1.00 94.00 85 GLU A C 1
ATOM 712 O O . GLU A 1 85 ? -10.537 3.305 25.712 1.00 94.00 85 GLU A O 1
ATOM 717 N N . SER A 1 86 ? -10.641 4.977 24.216 1.00 96.06 86 SER A N 1
ATOM 718 C CA . SER A 1 86 ? -11.167 5.966 25.154 1.00 96.06 86 SER A CA 1
ATOM 719 C C . SER A 1 86 ? -12.533 5.555 25.712 1.00 96.06 86 SER A C 1
ATOM 721 O O . SER A 1 86 ? -12.803 5.742 26.900 1.00 96.06 86 SER A O 1
ATOM 723 N N . LEU A 1 87 ? -13.406 4.987 24.875 1.00 95.94 87 LEU A N 1
ATOM 724 C CA . LEU A 1 87 ? -14.721 4.497 25.292 1.00 95.94 87 LEU A CA 1
ATOM 725 C C . LEU A 1 87 ? -14.610 3.252 26.171 1.00 95.94 87 LEU A C 1
ATOM 727 O O . LEU A 1 87 ? -15.237 3.205 27.228 1.00 95.94 87 LEU A O 1
ATOM 731 N N . VAL A 1 88 ? -13.786 2.279 25.776 1.00 96.06 88 VAL A N 1
ATOM 732 C CA . VAL A 1 88 ? -13.531 1.067 26.565 1.00 96.06 88 VAL A CA 1
ATOM 733 C C . VAL A 1 88 ? -12.978 1.438 27.942 1.00 96.06 88 VAL A C 1
ATOM 735 O O . VAL A 1 88 ? -13.472 0.934 28.950 1.00 96.06 88 VAL A O 1
ATOM 738 N N . GLY A 1 89 ? -12.018 2.367 28.004 1.00 95.44 89 GLY A N 1
ATOM 739 C CA . GLY A 1 89 ? -11.463 2.876 29.259 1.00 95.44 89 GLY A CA 1
ATOM 740 C C . GLY A 1 89 ? -12.529 3.471 30.179 1.00 95.44 89 GLY A C 1
ATOM 741 O O . GLY A 1 89 ? -12.611 3.099 31.349 1.00 95.44 89 GLY A O 1
ATOM 742 N N . LYS A 1 90 ? -13.409 4.326 29.641 1.00 97.31 90 LYS A N 1
ATOM 743 C CA . LYS A 1 90 ? -14.514 4.921 30.412 1.00 97.31 90 LYS A CA 1
ATOM 744 C C . LYS A 1 90 ? -15.528 3.887 30.893 1.00 97.31 90 LYS A C 1
ATOM 746 O O . LYS A 1 90 ? -16.009 3.982 32.017 1.00 97.31 90 LYS A O 1
ATOM 751 N N . ILE A 1 91 ? -15.869 2.905 30.060 1.00 96.19 91 ILE A N 1
ATOM 752 C CA . ILE A 1 91 ? -16.794 1.830 30.441 1.00 96.19 91 ILE A CA 1
ATOM 753 C C . ILE A 1 91 ? -16.192 0.996 31.576 1.00 96.19 91 ILE A C 1
ATOM 755 O O . ILE A 1 91 ? -16.890 0.704 32.547 1.00 96.19 91 ILE A O 1
ATOM 759 N N . ALA A 1 92 ? -14.907 0.652 31.477 1.00 96.88 92 ALA A N 1
ATOM 760 C CA . ALA A 1 92 ? -14.195 -0.096 32.507 1.00 96.88 92 ALA A CA 1
ATOM 761 C C . ALA A 1 92 ? -14.174 0.662 33.843 1.00 96.88 92 ALA A C 1
ATOM 763 O O . ALA A 1 92 ? -14.503 0.083 34.877 1.00 96.88 92 ALA A O 1
ATOM 764 N N . GLU A 1 93 ? -13.879 1.966 33.809 1.00 97.00 93 GLU A N 1
ATOM 765 C CA . GLU A 1 93 ? -13.895 2.842 34.986 1.00 97.00 93 GLU A CA 1
ATOM 766 C C . GLU A 1 93 ? -15.286 2.906 35.635 1.00 97.00 93 GLU A C 1
ATOM 768 O O . GLU A 1 93 ? -15.420 2.658 36.832 1.00 97.00 93 GLU A O 1
ATOM 773 N N . LEU A 1 94 ? -16.335 3.155 34.843 1.00 97.50 94 LEU A N 1
ATOM 774 C CA . LEU A 1 94 ? -17.717 3.233 35.332 1.00 97.50 94 LEU A CA 1
ATOM 775 C C . LEU A 1 94 ? -18.212 1.915 35.941 1.00 97.50 94 LEU A C 1
ATOM 777 O O . LEU A 1 94 ? -19.019 1.930 36.869 1.00 97.50 94 LEU A O 1
ATOM 781 N N . ARG A 1 95 ? -17.752 0.778 35.409 1.00 96.75 95 ARG A N 1
ATOM 782 C CA . ARG A 1 95 ? -18.120 -0.563 35.886 1.00 96.75 95 ARG A CA 1
ATOM 783 C C . ARG A 1 95 ? -17.203 -1.081 37.000 1.00 96.75 95 ARG A C 1
ATOM 785 O O . ARG A 1 95 ? -17.537 -2.087 37.618 1.00 96.75 95 ARG A O 1
ATOM 792 N N . GLY A 1 96 ? -16.067 -0.430 37.260 1.00 96.62 96 GLY A N 1
ATOM 793 C CA . GLY A 1 96 ? -15.066 -0.897 38.224 1.00 96.62 96 GLY A CA 1
ATOM 794 C C . GLY A 1 96 ? -14.383 -2.212 37.824 1.00 96.62 96 GLY A C 1
ATOM 795 O O . GLY A 1 96 ? -13.953 -2.967 38.695 1.00 96.62 96 GLY A O 1
ATOM 796 N N . VAL A 1 97 ? -14.304 -2.505 36.523 1.00 96.12 97 VAL A N 1
ATOM 797 C CA . VAL A 1 97 ? -13.694 -3.730 35.967 1.00 96.12 97 VAL A CA 1
ATOM 798 C C . VAL A 1 97 ? -12.414 -3.392 35.203 1.00 96.12 97 VAL A C 1
ATOM 800 O O . VAL A 1 97 ? -12.097 -2.221 34.988 1.00 96.12 97 VAL A O 1
ATOM 803 N N . ARG A 1 98 ? -11.639 -4.398 34.784 1.00 93.94 98 ARG A N 1
ATOM 804 C CA . ARG A 1 98 ? -10.433 -4.140 33.988 1.00 93.94 98 ARG A CA 1
ATOM 805 C C . ARG A 1 98 ? -10.817 -3.873 32.535 1.00 93.94 98 ARG A C 1
ATOM 807 O O . ARG A 1 98 ? -11.756 -4.458 32.008 1.00 93.94 98 ARG A O 1
ATOM 814 N N . ILE A 1 99 ? -10.017 -3.053 31.852 1.00 94.00 99 ILE A N 1
ATOM 815 C CA . ILE A 1 99 ? -10.154 -2.788 30.406 1.00 94.00 99 ILE A CA 1
ATOM 816 C C . ILE A 1 99 ? -10.180 -4.092 29.597 1.00 94.00 99 ILE A C 1
ATOM 818 O O . ILE A 1 99 ? -10.952 -4.215 28.651 1.00 94.00 99 ILE A O 1
ATOM 822 N N . LYS A 1 100 ? -9.364 -5.077 29.994 1.00 93.38 100 LYS A N 1
ATOM 823 C CA . LYS A 1 100 ? -9.321 -6.396 29.356 1.00 93.38 100 LYS A CA 1
ATOM 824 C C . LYS A 1 100 ? -10.675 -7.112 29.409 1.00 93.38 100 LYS A C 1
ATOM 826 O O . LYS A 1 100 ? -11.095 -7.643 28.391 1.00 93.38 100 LYS A O 1
ATOM 831 N N . ASP A 1 101 ? -11.369 -7.0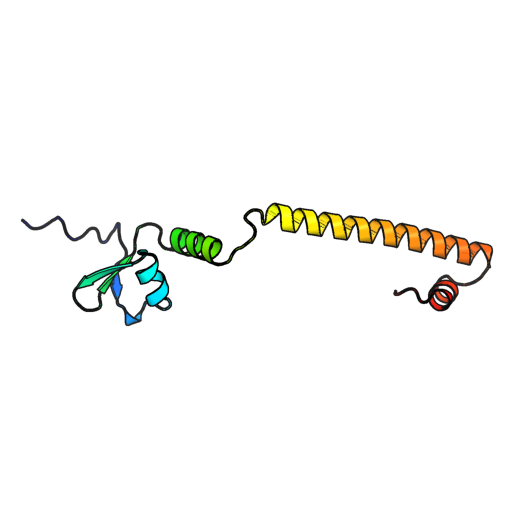55 30.544 1.00 94.00 101 ASP A N 1
ATOM 832 C CA . ASP A 1 101 ? -12.666 -7.717 30.726 1.00 94.00 101 ASP A CA 1
ATOM 833 C C . ASP A 1 101 ? -13.719 -7.107 29.783 1.00 94.00 101 ASP A C 1
ATOM 835 O O . ASP A 1 101 ? -14.495 -7.819 29.154 1.00 94.00 101 ASP A O 1
ATOM 839 N N . VAL A 1 102 ? -13.689 -5.779 29.615 1.00 94.06 102 VAL A N 1
ATOM 840 C CA . VAL A 1 102 ? -14.565 -5.059 28.677 1.00 94.06 102 VAL A CA 1
ATOM 841 C C . VAL A 1 102 ? -14.239 -5.419 27.225 1.00 94.06 102 VAL A C 1
ATOM 843 O O . VAL A 1 102 ? -15.143 -5.612 26.420 1.00 94.06 102 VAL A O 1
ATOM 846 N N . ARG A 1 103 ? -12.958 -5.540 26.863 1.00 93.12 103 ARG A N 1
ATOM 847 C CA . ARG A 1 103 ? -12.566 -5.953 25.504 1.00 93.12 103 ARG A CA 1
ATOM 848 C C . ARG A 1 103 ? -13.004 -7.369 25.170 1.00 93.12 103 ARG A C 1
ATOM 850 O O . ARG A 1 103 ? -13.471 -7.587 24.060 1.00 93.12 103 ARG A O 1
ATOM 857 N N . GLU A 1 104 ? -12.858 -8.296 26.113 1.00 93.50 104 GLU A N 1
ATOM 858 C CA . GLU A 1 104 ? -13.321 -9.676 25.955 1.00 93.50 104 GLU A CA 1
ATOM 859 C C . GLU A 1 104 ? -14.848 -9.729 25.801 1.00 93.50 104 GLU A C 1
ATOM 861 O O . GLU A 1 104 ? -15.338 -10.417 24.912 1.00 93.50 104 GLU A O 1
ATOM 866 N N . GLU A 1 105 ? -15.596 -8.946 26.589 1.00 93.31 105 GLU A N 1
ATOM 867 C CA . GLU A 1 105 ? -17.060 -8.829 26.480 1.00 93.31 105 GLU A CA 1
ATOM 868 C C . GLU A 1 105 ? -17.514 -8.309 25.108 1.00 93.31 105 GLU A C 1
ATOM 870 O O . GLU A 1 105 ? -18.499 -8.798 24.558 1.00 93.31 105 GLU A O 1
ATOM 875 N N . PHE A 1 106 ? -16.807 -7.320 24.555 1.00 92.06 106 PHE A N 1
ATOM 876 C CA . PHE A 1 106 ? -17.128 -6.719 23.256 1.00 92.06 106 PHE A CA 1
ATOM 877 C C . PHE A 1 106 ? -16.396 -7.367 22.070 1.00 92.06 106 PHE A C 1
ATOM 879 O O . PHE A 1 106 ? -16.469 -6.835 20.962 1.00 92.06 106 PHE A O 1
ATOM 886 N N . GLU A 1 107 ? -15.692 -8.484 22.287 1.00 93.06 107 GLU A N 1
ATOM 887 C CA . GLU A 1 107 ? -14.921 -9.211 21.265 1.00 93.06 107 GLU A CA 1
ATOM 888 C C . GLU A 1 107 ? -13.952 -8.305 20.473 1.00 93.06 107 GLU A C 1
ATOM 890 O O . GLU A 1 107 ? -13.737 -8.467 19.269 1.00 93.06 107 GLU A O 1
ATOM 895 N N . LEU A 1 108 ? -13.367 -7.312 21.150 1.00 86.81 108 LEU A N 1
ATOM 896 C CA . LEU A 1 108 ? -12.484 -6.335 20.522 1.00 86.81 108 LEU A CA 1
ATOM 897 C C . LEU A 1 108 ? -11.062 -6.900 20.372 1.00 86.81 108 LEU A C 1
ATOM 899 O O . LEU A 1 108 ? -10.495 -7.379 21.359 1.00 86.81 108 LEU A O 1
ATOM 903 N N . PRO A 1 109 ? -10.444 -6.802 19.179 1.00 75.88 109 PRO A N 1
ATOM 904 C CA . PRO A 1 109 ? -9.056 -7.211 18.978 1.00 75.88 109 PRO A CA 1
ATOM 905 C C . PRO A 1 109 ? -8.089 -6.326 19.787 1.00 75.88 109 PRO A C 1
ATOM 907 O O . PRO A 1 109 ? -8.388 -5.158 20.054 1.00 75.88 109 PRO A O 1
ATOM 910 N N . GLU A 1 110 ? -6.933 -6.878 20.177 1.00 62.72 110 GLU A N 1
ATOM 911 C CA . GLU A 1 110 ? -5.863 -6.142 20.885 1.00 62.72 110 GLU A CA 1
ATOM 912 C C . GLU A 1 110 ? -5.317 -4.944 20.067 1.00 62.72 110 GLU A C 1
ATOM 914 O O . GLU A 1 110 ? -5.023 -5.074 18.857 1.00 62.72 110 GLU A O 1
#

Sequence (110 aa):
MISELNNWQKNKIIHKSKITAFDFLLENHLIKHIDMDYYYAVPDIENQFYKVKCESMNMPDDVEAVVKNFIRKLNTYNELKDCCESLVGKIAELRGVRIKDVREEFELPE

Organism: Trachipleistophora hominis (NCBI:txid72359)

Foldseek 3Di:
DPDDPDPCVFWPKDFQVPDPPNVLCVVLVQWADDDDRIITGDGPSVVVVVVVVCVVVVPPPPPVVVVVVVVVVVVVVVVVVVVVLVVLVVVCVVVVHDSVVSCVVVVHDD

InterPro domains:
  IPR010760 DNA repair protein, Swi5 [PF07061] (55-108)
  IPR010760 DNA repair protein, Swi5 [PTHR28529] (62-108)

Secondary structure (DSSP, 8-state):
---SS--TTTS-EEEGGG-TTHHHHHHTTSEEEEETTEEEEPTTHHHHHHHHHHHHTT--S-HHHHHHHHHHHHHHHHHHHHHHHHHHHHHHHHHTS-HHHHHHHTT---

Radius of gyration: 29.87 Å; chains: 1; bounding box: 53×23×85 Å

pLDDT: mean 80.21, std 15.18, range [38.25, 97.5]